Protein AF-A0A9E0LYZ8-F1 (afdb_monomer)

Radius of gyration: 16.22 Å; Cα contacts (8 Å, |Δi|>4): 59; chains: 1; bounding box: 35×18×47 Å

Structure (mmCIF, N/CA/C/O backbone):
data_AF-A0A9E0LYZ8-F1
#
_entry.id   AF-A0A9E0LYZ8-F1
#
loop_
_atom_site.group_PDB
_atom_site.id
_atom_site.type_symbol
_atom_site.label_atom_id
_atom_site.label_alt_id
_atom_site.label_comp_id
_atom_site.label_asym_id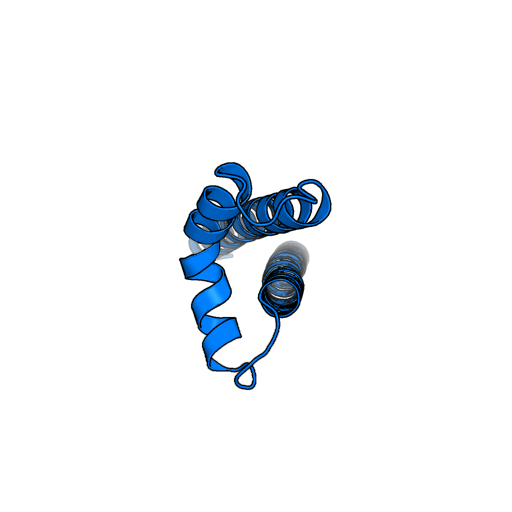
_atom_site.label_entity_id
_atom_site.label_seq_id
_atom_site.pdbx_PDB_ins_code
_atom_site.Cartn_x
_atom_site.Cartn_y
_atom_site.Cartn_z
_atom_site.occupancy
_atom_site.B_iso_or_equiv
_atom_site.auth_seq_id
_atom_site.auth_comp_id
_atom_site.auth_asym_id
_atom_site.auth_atom_id
_atom_site.pdbx_PDB_model_num
ATOM 1 N N . MET A 1 1 ? 13.525 -3.024 -29.178 1.00 62.06 1 MET A N 1
ATOM 2 C CA . MET A 1 1 ? 13.120 -3.223 -27.767 1.00 62.06 1 MET A CA 1
ATOM 3 C C . MET A 1 1 ? 12.214 -4.444 -27.684 1.00 62.06 1 MET A C 1
ATOM 5 O O . MET A 1 1 ? 11.394 -4.591 -28.579 1.00 62.06 1 MET A O 1
ATOM 9 N N . ASN A 1 2 ? 12.367 -5.337 -26.699 1.00 74.38 2 ASN A N 1
ATOM 10 C CA . ASN A 1 2 ? 11.532 -6.543 -26.635 1.00 74.38 2 ASN A CA 1
ATOM 11 C C . ASN A 1 2 ? 10.089 -6.147 -26.231 1.00 74.38 2 ASN A C 1
ATOM 13 O O . ASN A 1 2 ? 9.915 -5.636 -25.119 1.00 74.38 2 ASN A O 1
ATOM 17 N N . PRO A 1 3 ? 9.074 -6.303 -27.106 1.00 77.25 3 PRO A N 1
ATOM 18 C CA . PRO A 1 3 ? 7.713 -5.804 -26.867 1.00 77.25 3 PRO A CA 1
ATOM 19 C C . PRO A 1 3 ? 7.068 -6.375 -25.597 1.00 77.25 3 PRO A C 1
ATOM 21 O O . PRO A 1 3 ? 6.208 -5.728 -24.996 1.00 77.25 3 PRO A O 1
ATOM 24 N N . ASP A 1 4 ? 7.516 -7.543 -25.144 1.00 84.25 4 ASP A N 1
ATOM 25 C CA . ASP A 1 4 ? 7.017 -8.178 -23.926 1.00 84.25 4 ASP A CA 1
ATOM 26 C C . ASP A 1 4 ? 7.437 -7.426 -22.655 1.00 84.25 4 ASP A C 1
ATOM 28 O O . ASP A 1 4 ? 6.649 -7.305 -21.719 1.00 84.25 4 ASP A O 1
ATOM 32 N N . ILE A 1 5 ? 8.629 -6.818 -22.640 1.00 82.44 5 ILE A N 1
ATOM 33 C CA . ILE A 1 5 ? 9.130 -6.050 -21.486 1.00 82.44 5 ILE A CA 1
ATOM 34 C C . ILE A 1 5 ? 8.297 -4.779 -21.282 1.00 82.44 5 ILE A C 1
ATOM 36 O O . ILE A 1 5 ? 7.926 -4.448 -20.155 1.00 82.44 5 ILE A O 1
ATOM 40 N N . VAL A 1 6 ? 7.950 -4.091 -22.373 1.00 82.12 6 VAL A N 1
ATOM 41 C CA . VAL A 1 6 ? 7.119 -2.877 -22.333 1.00 82.12 6 VAL A CA 1
ATOM 42 C C . VAL A 1 6 ? 5.712 -3.207 -21.827 1.00 82.12 6 VAL A C 1
ATOM 44 O O . VAL A 1 6 ? 5.188 -2.504 -20.964 1.00 82.12 6 VAL A O 1
ATOM 47 N N . LYS A 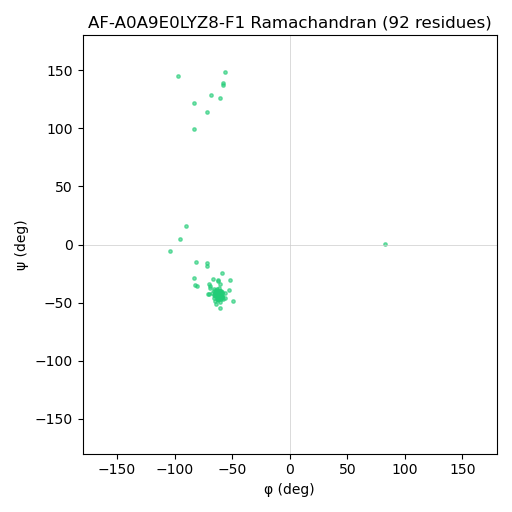1 7 ? 5.118 -4.316 -22.292 1.00 85.06 7 LYS A N 1
ATOM 48 C CA . LYS A 1 7 ? 3.812 -4.787 -21.805 1.00 85.06 7 LYS A CA 1
ATOM 49 C C . LYS A 1 7 ? 3.840 -5.110 -20.312 1.00 85.06 7 LYS A C 1
ATOM 51 O O . LYS A 1 7 ? 2.939 -4.683 -19.596 1.00 85.06 7 LYS A O 1
ATOM 56 N N . VAL A 1 8 ? 4.868 -5.815 -19.834 1.00 87.50 8 VAL A N 1
ATOM 57 C CA . VAL A 1 8 ? 5.017 -6.153 -18.407 1.00 87.50 8 VAL A CA 1
ATOM 58 C C . VAL A 1 8 ? 5.167 -4.895 -17.548 1.00 87.50 8 VAL A C 1
ATOM 60 O O . VAL A 1 8 ? 4.520 -4.796 -16.507 1.00 87.50 8 VAL A O 1
ATOM 63 N N . LEU A 1 9 ? 5.950 -3.906 -17.990 1.00 86.06 9 LEU A N 1
ATOM 64 C CA . LEU A 1 9 ? 6.093 -2.618 -17.298 1.00 86.06 9 LEU A CA 1
ATOM 65 C C . LEU A 1 9 ? 4.768 -1.850 -17.216 1.00 86.06 9 LEU A C 1
ATOM 67 O O . LEU A 1 9 ? 4.407 -1.362 -16.145 1.00 86.06 9 LEU A O 1
ATOM 71 N N . LEU A 1 10 ? 4.020 -1.773 -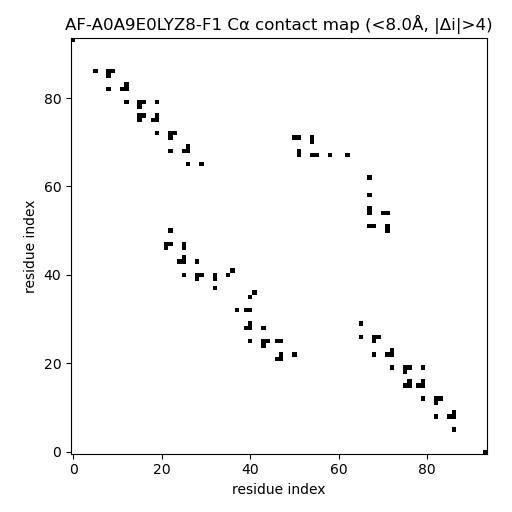18.320 1.00 86.62 10 LEU A N 1
ATOM 72 C CA . LEU A 1 10 ? 2.708 -1.120 -18.349 1.00 86.62 10 LEU A CA 1
ATOM 73 C C . LEU A 1 10 ? 1.697 -1.836 -17.447 1.00 86.62 10 LEU A C 1
ATOM 75 O O . LEU A 1 10 ? 0.973 -1.182 -16.694 1.00 86.62 10 LEU A O 1
ATOM 79 N N . LEU A 1 11 ? 1.682 -3.171 -17.472 1.00 90.31 11 LEU A N 1
ATOM 80 C CA . LEU A 1 11 ? 0.829 -3.974 -16.599 1.00 90.31 11 LEU A CA 1
ATOM 81 C C . LEU A 1 11 ? 1.204 -3.764 -15.124 1.00 90.31 11 LEU A C 1
ATOM 83 O O . LEU A 1 11 ? 0.329 -3.539 -14.292 1.00 90.31 11 LEU A O 1
ATOM 87 N N . GLY A 1 12 ? 2.502 -3.759 -14.805 1.00 88.31 12 GLY A N 1
ATOM 88 C CA . GLY A 1 12 ? 3.021 -3.486 -13.464 1.00 88.31 12 GLY A CA 1
ATOM 89 C C . GLY A 1 12 ? 2.640 -2.094 -12.959 1.00 88.31 12 GLY A C 1
ATOM 90 O O . GLY A 1 12 ? 2.201 -1.949 -11.815 1.00 88.31 12 GLY A O 1
ATOM 91 N N . ARG A 1 13 ? 2.703 -1.075 -13.824 1.00 89.50 13 ARG A N 1
ATOM 92 C CA . ARG A 1 13 ? 2.237 0.289 -13.527 1.00 89.50 13 ARG A CA 1
ATOM 93 C C . ARG A 1 13 ? 0.733 0.335 -13.248 1.00 89.50 13 ARG A C 1
ATOM 95 O O . ARG A 1 13 ? 0.319 0.996 -12.298 1.00 89.50 13 ARG A O 1
ATOM 102 N N . LEU A 1 14 ? -0.081 -0.356 -14.046 1.00 90.69 14 LEU A N 1
ATOM 103 C CA . LEU A 1 14 ? -1.533 -0.402 -13.852 1.00 90.69 14 LEU A CA 1
ATOM 104 C C . LEU A 1 14 ? -1.894 -1.100 -12.535 1.00 90.69 14 LEU A C 1
ATOM 106 O O . LEU A 1 14 ? -2.656 -0.562 -11.735 1.00 90.69 14 LEU A O 1
ATOM 110 N N . VAL A 1 15 ? -1.306 -2.271 -12.283 1.00 91.50 15 VAL A N 1
ATOM 111 C CA . VAL A 1 15 ? -1.544 -3.040 -11.058 1.00 91.50 15 VAL A CA 1
ATOM 112 C C . VAL A 1 15 ? -1.124 -2.228 -9.837 1.00 91.50 15 VAL A C 1
ATOM 114 O O . VAL A 1 15 ? -1.923 -2.057 -8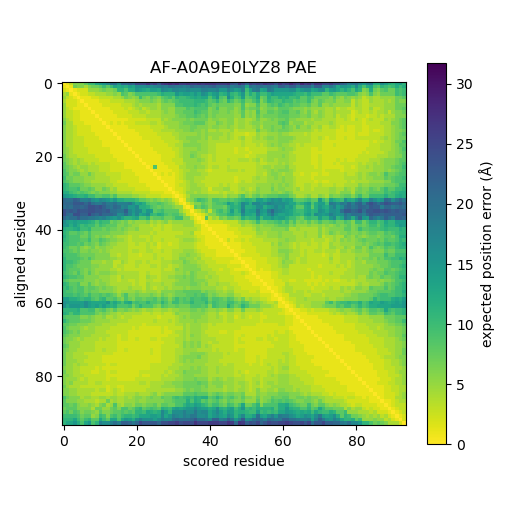.921 1.00 91.50 15 VAL A O 1
ATOM 117 N N . SER A 1 16 ? 0.084 -1.659 -9.829 1.00 89.75 16 SER A N 1
ATOM 118 C CA . SER A 1 16 ? 0.551 -0.836 -8.705 1.00 89.75 16 SER A CA 1
ATOM 119 C C . SER A 1 16 ? -0.318 0.408 -8.485 1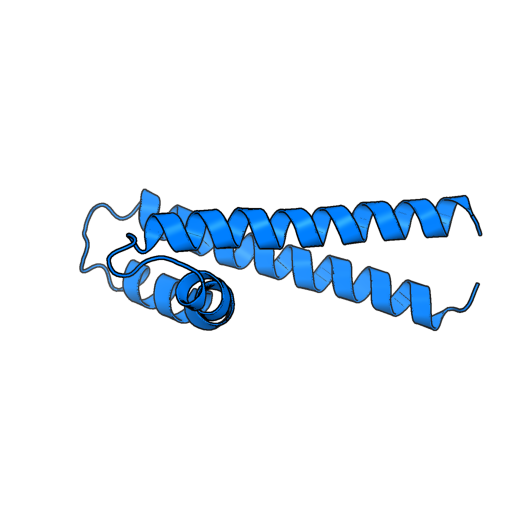.00 89.75 16 SER A C 1
ATOM 121 O O . SER A 1 16 ? -0.635 0.710 -7.337 1.00 89.75 16 SER A O 1
ATOM 123 N N . PHE A 1 17 ? -0.812 1.060 -9.544 1.00 90.69 17 PHE A N 1
ATOM 124 C CA . PHE A 1 17 ? -1.790 2.145 -9.420 1.00 90.69 17 PHE A CA 1
ATOM 125 C C . PHE A 1 17 ? -3.086 1.688 -8.736 1.00 90.69 17 PHE A C 1
ATOM 127 O O . PHE A 1 17 ? -3.554 2.340 -7.803 1.00 90.69 17 PHE A O 1
ATOM 134 N N . MET A 1 18 ? -3.649 0.545 -9.147 1.00 92.31 18 MET A N 1
ATOM 135 C CA . MET A 1 18 ? -4.845 -0.006 -8.499 1.00 92.31 18 MET A CA 1
ATOM 136 C C . MET A 1 18 ? -4.593 -0.271 -7.013 1.00 92.31 18 MET A C 1
ATOM 138 O O . MET A 1 18 ? -5.432 0.066 -6.180 1.00 92.31 18 MET A O 1
ATOM 142 N N . LEU A 1 19 ? -3.421 -0.810 -6.660 1.00 90.44 19 LEU A N 1
ATOM 143 C CA . LEU A 1 19 ? -3.042 -1.032 -5.265 1.00 90.44 19 LEU A CA 1
ATOM 144 C C . LEU A 1 19 ? -2.952 0.284 -4.471 1.00 90.44 19 LEU A C 1
ATOM 146 O O . LEU A 1 19 ? -3.428 0.326 -3.335 1.00 90.44 19 LEU A O 1
ATOM 150 N N . VAL A 1 20 ? -2.415 1.365 -5.056 1.00 91.19 20 VAL A N 1
ATOM 151 C CA . VAL A 1 20 ? -2.421 2.705 -4.431 1.00 91.19 20 VAL A CA 1
ATOM 152 C C . VAL A 1 20 ? -3.854 3.149 -4.141 1.00 91.19 20 VAL A C 1
ATOM 154 O O . VAL A 1 20 ? -4.146 3.581 -3.025 1.00 91.19 20 VAL A O 1
ATOM 157 N N . VAL A 1 21 ? -4.762 3.006 -5.110 1.00 90.50 21 VAL A N 1
ATOM 158 C CA . VAL A 1 21 ? -6.176 3.384 -4.954 1.00 90.50 21 VAL A CA 1
ATOM 159 C C . VAL A 1 21 ? -6.852 2.561 -3.853 1.00 90.50 21 VAL A C 1
ATOM 161 O O . VAL A 1 21 ? -7.545 3.131 -3.010 1.00 90.50 21 VAL A O 1
ATOM 164 N N . TYR A 1 22 ? -6.614 1.248 -3.797 1.00 89.25 22 TYR A N 1
ATOM 165 C CA . TYR A 1 22 ? -7.178 0.379 -2.759 1.00 89.25 22 TYR A CA 1
ATOM 166 C C . TYR A 1 22 ? -6.714 0.766 -1.352 1.00 89.25 22 TYR A C 1
ATOM 168 O O . TYR A 1 22 ? -7.535 0.897 -0.440 1.00 89.25 22 TYR A O 1
ATOM 176 N N . VAL A 1 23 ? -5.411 0.990 -1.163 1.00 89.12 23 VAL A N 1
ATOM 177 C CA . VAL A 1 23 ? -4.877 1.394 0.146 1.00 89.12 23 VAL A CA 1
ATOM 178 C C . VAL A 1 23 ? -5.323 2.815 0.503 1.00 89.12 23 VAL A C 1
ATOM 180 O O . VAL A 1 23 ? -5.667 3.082 1.656 1.00 89.12 23 VAL A O 1
ATOM 183 N N . GLY A 1 24 ? -5.395 3.713 -0.484 1.00 88.56 24 GLY A N 1
ATOM 184 C CA . GLY A 1 24 ? -5.944 5.059 -0.333 1.00 88.56 24 GLY A CA 1
ATOM 185 C C . GLY A 1 24 ? -7.399 5.040 0.135 1.00 88.56 24 GLY A C 1
ATOM 186 O O . GLY A 1 24 ? -7.747 5.739 1.085 1.00 88.56 24 GLY A O 1
ATOM 187 N N . PHE A 1 25 ? -8.235 4.174 -0.443 1.00 88.62 25 PHE A N 1
ATOM 188 C CA . PHE A 1 25 ? -9.605 3.961 0.022 1.00 88.62 25 PHE A CA 1
ATOM 189 C C . PHE A 1 25 ? -9.640 3.485 1.480 1.00 88.62 25 PHE A C 1
ATOM 191 O O . PHE A 1 25 ? -10.371 4.053 2.292 1.00 88.62 25 PHE A O 1
ATOM 198 N N . GLY A 1 26 ? -8.803 2.508 1.845 1.00 85.81 26 GLY A N 1
ATOM 199 C CA . GLY A 1 26 ? -8.669 2.053 3.231 1.00 85.81 26 GLY A CA 1
ATOM 200 C C . GLY A 1 26 ? -8.302 3.184 4.200 1.00 85.81 26 GLY A C 1
ATOM 201 O O . GLY A 1 26 ? -8.881 3.280 5.284 1.00 85.81 26 GLY A O 1
ATOM 202 N N . LEU A 1 27 ? -7.384 4.072 3.801 1.00 87.94 27 LEU A N 1
ATOM 203 C CA . LEU A 1 27 ? -6.983 5.244 4.587 1.00 87.94 27 LEU A CA 1
ATOM 204 C C . LEU A 1 27 ? -8.126 6.245 4.753 1.00 87.94 27 LEU A C 1
ATOM 206 O O . LEU A 1 27 ? -8.355 6.727 5.862 1.00 87.94 27 LEU A O 1
ATOM 210 N N . VAL A 1 28 ? -8.861 6.537 3.678 1.00 87.75 28 VAL A N 1
ATOM 211 C CA . VAL A 1 28 ? -10.020 7.439 3.717 1.00 87.75 28 VAL A CA 1
ATOM 212 C C . VAL A 1 28 ? -11.114 6.873 4.619 1.00 87.75 28 VAL A C 1
ATOM 214 O O . VAL A 1 28 ? -11.693 7.613 5.414 1.00 87.75 28 VAL A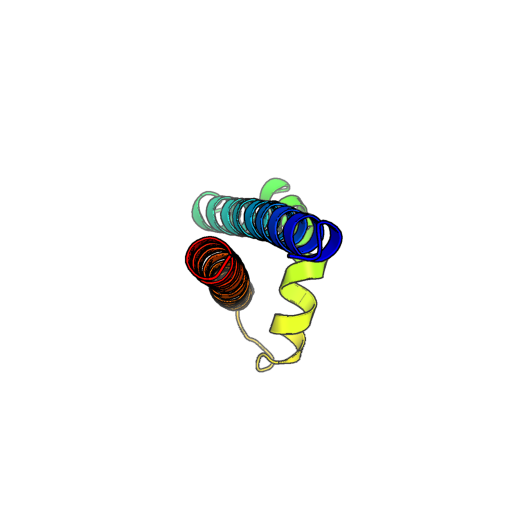 O 1
ATOM 217 N N . VAL A 1 29 ? -11.376 5.566 4.548 1.00 86.56 29 VAL A N 1
ATOM 218 C CA . VAL A 1 29 ? -12.352 4.887 5.412 1.00 86.56 29 VAL A CA 1
ATOM 219 C C . VAL A 1 29 ? -11.940 4.965 6.883 1.00 86.56 29 VAL A C 1
ATOM 221 O O . VAL A 1 29 ? -12.782 5.274 7.732 1.00 86.56 29 VAL A O 1
ATOM 224 N N . GLU A 1 30 ? -10.663 4.731 7.196 1.00 83.94 30 GLU A N 1
ATOM 225 C CA . GLU A 1 30 ? -10.154 4.870 8.564 1.00 83.94 30 GLU A CA 1
ATOM 226 C C . GLU A 1 30 ? -10.226 6.312 9.074 1.00 83.94 30 GLU A C 1
ATOM 228 O O . GLU A 1 30 ? -10.635 6.538 10.213 1.00 83.94 30 GLU A O 1
ATOM 233 N N . TRP A 1 31 ? -9.896 7.289 8.228 1.00 83.38 31 TRP A N 1
ATOM 234 C CA . TRP A 1 31 ? -9.916 8.703 8.593 1.00 83.38 31 TRP A CA 1
ATOM 235 C C . TRP A 1 31 ? -11.338 9.250 8.781 1.00 83.38 31 TRP A C 1
ATOM 237 O O . TRP A 1 31 ? -11.607 9.982 9.735 1.00 83.38 31 TRP A O 1
ATOM 247 N N . LYS A 1 32 ? -12.270 8.884 7.892 1.00 82.19 32 LYS A N 1
ATOM 248 C CA . LYS A 1 32 ? -13.640 9.421 7.880 1.00 82.19 32 LYS A CA 1
ATOM 249 C C . LYS A 1 32 ? -14.548 8.755 8.911 1.00 82.19 32 LYS A C 1
ATOM 251 O O . LYS A 1 32 ? -15.411 9.411 9.494 1.00 82.19 32 LYS A O 1
ATOM 256 N N . SER A 1 33 ? -14.380 7.458 9.162 1.00 73.94 33 SER A N 1
ATOM 257 C CA . SER A 1 33 ? -15.196 6.761 10.154 1.00 73.94 33 SER A CA 1
ATOM 258 C C . SER A 1 33 ? -14.616 6.985 11.552 1.00 73.94 33 SER A C 1
ATOM 260 O O . SER A 1 33 ? -13.697 6.298 11.971 1.00 73.94 33 SER A O 1
ATOM 262 N N . ARG A 1 34 ? -15.171 7.916 12.334 1.00 65.94 34 ARG A N 1
ATOM 263 C CA . ARG A 1 34 ? -14.762 8.082 13.746 1.00 65.94 34 ARG A CA 1
ATOM 264 C C . ARG A 1 34 ? -15.239 6.941 14.658 1.00 65.94 34 ARG A C 1
ATOM 266 O O . ARG A 1 34 ? -14.682 6.750 15.729 1.00 65.94 34 ARG A O 1
ATOM 273 N N . ARG A 1 35 ? -16.236 6.152 14.232 1.00 70.88 35 ARG A N 1
ATOM 274 C CA . ARG A 1 35 ? -16.706 4.958 14.961 1.00 70.88 35 ARG A CA 1
ATOM 275 C C . ARG A 1 35 ? -15.820 3.753 14.644 1.00 70.88 35 ARG A C 1
ATOM 277 O O . ARG A 1 35 ? -15.716 3.356 13.480 1.00 70.88 35 ARG A O 1
ATOM 284 N N . GLU A 1 36 ? -15.219 3.165 15.676 1.00 61.81 36 GLU A N 1
ATOM 285 C CA . GLU A 1 36 ? -14.336 1.993 15.569 1.00 61.81 36 GLU A CA 1
ATOM 286 C C . GLU A 1 36 ? -15.068 0.716 15.124 1.00 61.81 36 GLU A C 1
ATOM 288 O O . GLU A 1 36 ? -14.490 -0.092 14.405 1.00 61.81 36 GLU A O 1
ATOM 293 N N . GLY A 1 37 ? -16.361 0.577 15.442 1.00 67.75 37 GLY A N 1
ATOM 294 C CA . GLY A 1 37 ? -17.193 -0.584 15.081 1.00 67.75 37 GLY A CA 1
ATOM 295 C C . GLY A 1 37 ? -17.930 -0.491 13.737 1.00 67.75 37 GLY A C 1
ATOM 296 O O . GLY A 1 37 ? -18.893 -1.220 13.511 1.00 67.75 37 GLY A O 1
ATOM 297 N N . SER A 1 38 ? -17.557 0.435 12.849 1.00 77.06 38 SER A N 1
ATOM 298 C CA . SER A 1 38 ? -18.244 0.576 11.559 1.00 77.06 38 SER A CA 1
ATOM 299 C C . SER A 1 38 ? -17.971 -0.626 10.650 1.00 77.06 38 SER A C 1
ATOM 301 O O . SER A 1 38 ? -16.812 -0.949 10.376 1.00 77.06 38 SER A O 1
ATOM 303 N N . LYS A 1 39 ? -19.031 -1.235 10.096 1.00 82.88 39 LYS A N 1
ATOM 304 C CA . LYS A 1 39 ? -18.927 -2.297 9.073 1.00 82.88 39 LYS A CA 1
ATOM 305 C C . LYS A 1 39 ? -18.040 -1.871 7.896 1.00 82.88 39 LYS A C 1
ATOM 307 O O . LYS A 1 39 ? -17.332 -2.697 7.329 1.00 82.88 39 LYS A O 1
ATOM 312 N N . LEU A 1 40 ? -18.013 -0.571 7.588 1.00 81.94 40 LEU A N 1
ATOM 313 C CA . LEU A 1 40 ? -17.173 -0.001 6.537 1.00 81.94 40 LEU A CA 1
ATOM 314 C C . LEU A 1 40 ? -15.673 -0.117 6.861 1.00 81.94 40 LEU A C 1
ATOM 316 O O . LEU A 1 40 ? -14.892 -0.463 5.979 1.00 81.94 40 LEU A O 1
ATOM 320 N N . LYS A 1 41 ? -15.266 0.097 8.123 1.00 82.50 41 LYS A N 1
ATOM 321 C CA . LYS A 1 41 ? -13.872 -0.112 8.554 1.00 82.50 41 LYS A CA 1
ATOM 322 C C . LYS A 1 41 ? -13.482 -1.577 8.472 1.00 82.50 41 LYS A C 1
ATOM 324 O O . LYS A 1 41 ? -12.418 -1.882 7.949 1.00 82.50 41 LYS A O 1
ATOM 329 N N . ALA A 1 42 ? -14.338 -2.477 8.956 1.00 84.31 42 ALA A N 1
ATOM 330 C CA . ALA A 1 42 ? -14.081 -3.914 8.883 1.00 84.31 42 ALA A CA 1
ATOM 331 C C . ALA A 1 42 ? -13.903 -4.377 7.428 1.00 84.31 42 ALA A C 1
ATOM 333 O O . ALA A 1 42 ? -12.945 -5.082 7.120 1.00 84.31 42 ALA A O 1
ATOM 334 N N . PHE A 1 43 ? -14.763 -3.901 6.524 1.00 85.56 43 PHE A N 1
ATOM 335 C CA . PHE A 1 43 ? -14.654 -4.171 5.093 1.00 85.56 43 PHE A CA 1
ATOM 336 C C . PHE A 1 43 ? -13.368 -3.595 4.480 1.00 85.56 43 PHE A C 1
ATOM 338 O O . PHE A 1 43 ? -12.634 -4.310 3.802 1.00 85.56 43 PHE A O 1
ATOM 345 N N . GLY A 1 44 ? -13.032 -2.335 4.779 1.00 84.25 44 GLY A N 1
ATOM 346 C CA . GLY A 1 44 ? -11.786 -1.717 4.315 1.00 84.25 44 GLY A CA 1
ATOM 347 C C . GLY A 1 44 ? -10.537 -2.452 4.815 1.00 84.25 44 GLY A C 1
ATOM 348 O O . GLY A 1 44 ? -9.596 -2.669 4.051 1.00 84.25 44 GLY A O 1
ATOM 349 N N . ARG A 1 45 ? -10.544 -2.905 6.075 1.00 85.81 45 ARG A N 1
ATOM 350 C CA . ARG A 1 45 ? -9.470 -3.725 6.658 1.00 85.81 45 ARG A CA 1
ATOM 351 C C . ARG A 1 45 ? -9.352 -5.082 5.975 1.00 85.81 45 ARG A C 1
ATOM 353 O O . ARG A 1 45 ? -8.239 -5.517 5.704 1.00 85.81 45 ARG A O 1
ATOM 360 N N . LEU A 1 46 ? -10.476 -5.728 5.667 1.00 86.94 46 LEU A N 1
ATOM 361 C CA . LEU A 1 46 ? -10.497 -7.004 4.953 1.00 86.94 46 LEU A CA 1
ATOM 362 C C . LEU A 1 46 ? -9.886 -6.870 3.554 1.00 86.94 46 LEU A C 1
ATOM 364 O O . LEU A 1 46 ? -9.017 -7.661 3.196 1.00 86.94 46 LEU A O 1
ATOM 368 N N . LEU A 1 47 ? -10.281 -5.835 2.807 1.00 85.69 47 LEU A N 1
ATOM 369 C CA . LEU A 1 47 ? -9.751 -5.556 1.470 1.00 85.69 47 LEU A CA 1
ATOM 370 C C . LEU A 1 47 ? -8.251 -5.243 1.481 1.00 85.69 47 LEU A C 1
ATOM 372 O O . LEU A 1 47 ? -7.517 -5.707 0.615 1.00 85.69 47 LEU A O 1
ATOM 376 N N . CYS A 1 48 ? -7.779 -4.474 2.466 1.00 86.56 48 CYS A N 1
ATOM 377 C CA . CYS A 1 48 ? -6.370 -4.081 2.547 1.00 86.56 48 CYS A CA 1
ATOM 378 C C . CYS A 1 48 ? -5.472 -5.165 3.158 1.00 86.56 48 CYS A C 1
ATOM 380 O O . CYS A 1 48 ? -4.252 -5.084 3.032 1.00 86.56 48 CYS A O 1
ATOM 382 N N . ARG A 1 49 ? -6.038 -6.186 3.813 1.00 86.69 49 ARG A N 1
ATOM 383 C CA . ARG A 1 49 ? -5.294 -7.234 4.525 1.00 86.69 49 ARG A CA 1
ATOM 384 C C . ARG A 1 49 ? -4.153 -7.873 3.719 1.00 86.69 49 ARG A C 1
ATOM 386 O O . ARG A 1 49 ? -3.059 -7.935 4.277 1.00 86.69 49 ARG A O 1
ATOM 393 N N . PRO A 1 50 ? -4.328 -8.311 2.455 1.00 87.19 50 PRO A N 1
ATOM 394 C CA . PRO A 1 50 ? -3.227 -8.904 1.689 1.00 87.19 50 PRO A CA 1
ATOM 395 C C . PRO A 1 50 ? -2.065 -7.931 1.446 1.00 87.19 50 PRO A C 1
ATOM 397 O O . PRO A 1 50 ? -0.917 -8.357 1.396 1.00 87.19 50 PRO A O 1
ATOM 400 N N . LEU A 1 51 ? -2.341 -6.628 1.352 1.00 85.69 51 LEU A N 1
ATOM 401 C CA . LEU A 1 51 ? -1.323 -5.593 1.137 1.00 85.69 51 LEU A CA 1
ATOM 402 C C . LEU A 1 51 ? -0.637 -5.177 2.438 1.00 85.69 51 LEU A C 1
ATOM 404 O O . LEU A 1 51 ? 0.551 -4.871 2.453 1.00 85.69 51 LEU A O 1
ATOM 408 N N . VAL A 1 52 ? -1.390 -5.175 3.535 1.00 88.31 52 VAL A N 1
ATOM 409 C CA . VAL A 1 52 ? -0.923 -4.742 4.855 1.00 88.31 52 VAL A CA 1
ATOM 410 C C . VAL A 1 52 ? -0.174 -5.863 5.579 1.00 88.31 52 VAL A C 1
ATOM 412 O O . VAL A 1 52 ? 0.719 -5.574 6.367 1.00 88.31 52 VAL A O 1
ATOM 415 N N . TYR A 1 53 ? -0.485 -7.137 5.311 1.00 87.81 53 TYR A N 1
ATOM 416 C CA . TYR A 1 53 ? 0.117 -8.287 5.997 1.00 87.81 53 TYR A CA 1
ATOM 417 C C . TYR A 1 53 ? 1.656 -8.331 5.930 1.00 87.81 53 TYR A C 1
ATOM 419 O O . TYR A 1 53 ? 2.274 -8.494 6.985 1.00 87.81 53 TYR A O 1
ATOM 427 N N . PRO A 1 54 ? 2.306 -8.119 4.766 1.00 87.94 54 PRO A N 1
ATOM 428 C CA . PRO A 1 54 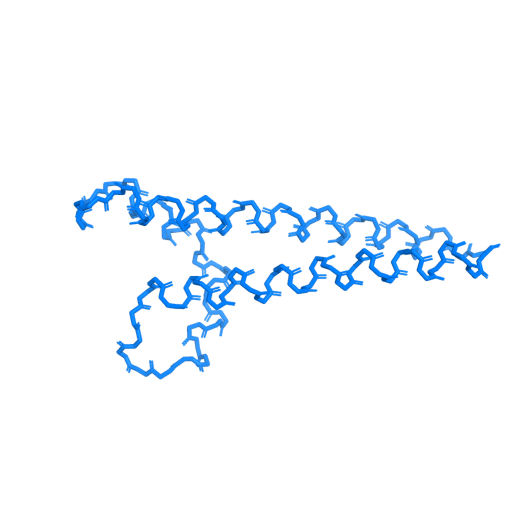? 3.764 -8.056 4.701 1.00 87.94 54 PRO A CA 1
ATOM 429 C C . PRO A 1 54 ? 4.320 -6.947 5.597 1.00 87.94 54 PRO A C 1
ATOM 431 O O . PRO A 1 54 ? 5.233 -7.183 6.376 1.00 87.94 54 PRO A O 1
ATOM 434 N N . VAL A 1 55 ? 3.720 -5.755 5.558 1.00 87.38 55 VAL A N 1
ATOM 435 C CA . VAL A 1 55 ? 4.166 -4.594 6.345 1.00 87.38 55 VAL A CA 1
ATOM 436 C C . VAL A 1 55 ? 3.917 -4.796 7.842 1.00 87.38 55 VAL A C 1
ATOM 438 O O . VAL A 1 55 ? 4.735 -4.389 8.666 1.00 87.38 55 VAL A O 1
ATOM 441 N N . ALA A 1 56 ? 2.815 -5.454 8.204 1.00 87.62 56 ALA A N 1
ATOM 442 C CA . ALA A 1 56 ? 2.486 -5.804 9.580 1.00 87.62 56 ALA A CA 1
ATOM 443 C C . ALA A 1 56 ? 3.504 -6.787 10.168 1.00 87.62 56 ALA A C 1
ATOM 445 O O . ALA A 1 56 ? 3.910 -6.613 11.310 1.00 87.62 56 ALA A O 1
ATOM 446 N N . ARG A 1 57 ? 3.970 -7.763 9.376 1.00 89.38 57 ARG A N 1
ATOM 447 C CA . ARG A 1 57 ? 4.981 -8.745 9.798 1.00 89.38 57 ARG A CA 1
ATOM 448 C C . ARG A 1 57 ? 6.323 -8.106 10.167 1.00 89.38 57 ARG A C 1
ATOM 450 O O . ARG A 1 57 ? 7.021 -8.627 11.026 1.00 89.38 57 ARG A O 1
ATOM 457 N N . PHE A 1 58 ? 6.677 -6.994 9.524 1.00 88.50 58 PHE A N 1
ATOM 458 C CA . PHE A 1 58 ? 7.898 -6.233 9.820 1.00 88.50 58 PHE A CA 1
ATOM 459 C C . PHE A 1 58 ? 7.668 -5.066 10.791 1.00 88.50 58 PHE A C 1
ATOM 461 O O . PHE A 1 58 ? 8.578 -4.273 11.029 1.00 88.50 58 PHE A O 1
ATOM 468 N N . SER A 1 59 ? 6.456 -4.913 11.329 1.00 86.38 59 SER A N 1
ATOM 469 C CA . SER A 1 59 ? 6.140 -3.856 12.288 1.00 86.38 59 SER A CA 1
ATOM 470 C C . SER A 1 59 ? 6.220 -4.389 13.725 1.00 86.38 59 SER A C 1
ATOM 472 O O . SER A 1 59 ? 5.854 -5.538 13.958 1.00 86.38 59 SER A O 1
ATOM 474 N N . PRO A 1 60 ? 6.662 -3.570 14.699 1.00 88.50 60 PRO A N 1
ATOM 475 C CA . PRO A 1 60 ? 6.673 -3.954 16.109 1.00 88.50 60 PRO A CA 1
ATOM 476 C C . PRO A 1 60 ? 5.285 -4.366 16.610 1.00 88.50 60 PRO A C 1
ATOM 478 O O . PRO A 1 60 ? 4.268 -3.807 16.175 1.00 88.50 60 PRO A O 1
ATOM 481 N N . GLU A 1 61 ? 5.239 -5.296 17.561 1.00 85.75 61 GLU A N 1
ATOM 482 C CA . GLU A 1 61 ? 3.992 -5.679 18.225 1.00 85.75 61 GLU A CA 1
ATOM 483 C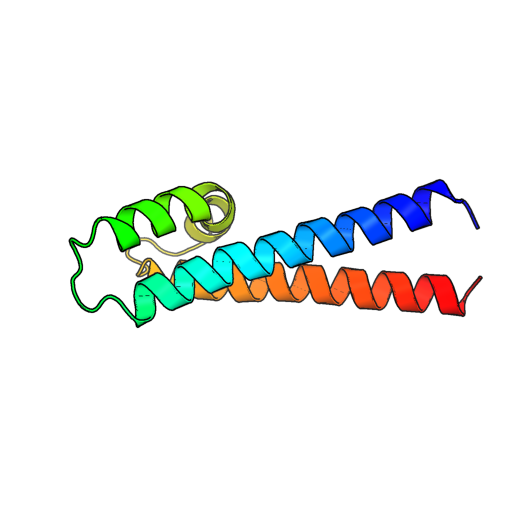 C . GLU A 1 61 ? 3.327 -4.460 18.887 1.00 85.75 61 GLU A C 1
ATOM 485 O O . GLU A 1 61 ? 3.990 -3.574 19.423 1.00 85.75 61 GLU A O 1
ATOM 490 N N . GLY A 1 62 ? 1.998 -4.369 18.780 1.00 84.62 62 GLY A N 1
ATOM 491 C CA . GLY A 1 62 ? 1.226 -3.223 19.274 1.00 84.62 62 GLY A CA 1
ATOM 492 C C . GLY A 1 62 ? 1.167 -2.009 18.336 1.00 84.62 62 GLY A C 1
ATOM 493 O O . GLY A 1 62 ? 0.506 -1.025 18.666 1.00 84.62 62 GLY A O 1
ATOM 494 N N . THR A 1 63 ? 1.793 -2.052 17.150 1.00 87.38 63 THR A N 1
ATOM 495 C CA . THR A 1 63 ? 1.695 -0.946 16.179 1.00 87.38 63 THR A CA 1
ATOM 496 C C . THR A 1 63 ? 0.234 -0.715 15.748 1.00 87.38 63 THR A C 1
ATOM 498 O O . THR A 1 63 ? -0.405 -1.645 15.244 1.00 87.38 63 THR A O 1
ATOM 501 N N . PRO A 1 64 ? -0.309 0.517 15.858 1.00 88.12 64 PRO A N 1
ATOM 502 C CA . PRO A 1 64 ? -1.673 0.814 15.430 1.00 88.12 64 PRO A CA 1
ATOM 503 C C . PRO A 1 64 ? -1.900 0.493 13.950 1.00 88.12 64 PRO A C 1
ATOM 505 O O . PRO A 1 64 ? -1.088 0.862 13.097 1.00 88.12 64 PRO A O 1
ATOM 508 N N . TYR A 1 65 ? -3.046 -0.112 13.619 1.00 84.50 65 TYR A N 1
ATOM 509 C CA . TYR A 1 65 ? -3.383 -0.502 12.241 1.00 84.50 65 TYR A CA 1
ATOM 510 C C . TYR A 1 65 ? -3.256 0.660 11.242 1.00 84.50 65 TYR A C 1
ATOM 512 O O . TYR A 1 65 ? -2.738 0.480 10.142 1.00 84.50 65 TYR A O 1
ATOM 520 N N . VAL A 1 66 ? -3.659 1.874 11.637 1.00 86.44 66 VAL A N 1
ATOM 521 C CA . VAL A 1 66 ? -3.553 3.077 10.791 1.00 86.44 66 VAL A CA 1
ATOM 522 C C . VAL A 1 66 ? -2.104 3.396 10.401 1.00 86.44 66 VAL A C 1
ATOM 524 O O . VAL A 1 66 ? -1.847 3.839 9.283 1.00 86.44 66 VAL A O 1
ATOM 527 N N . T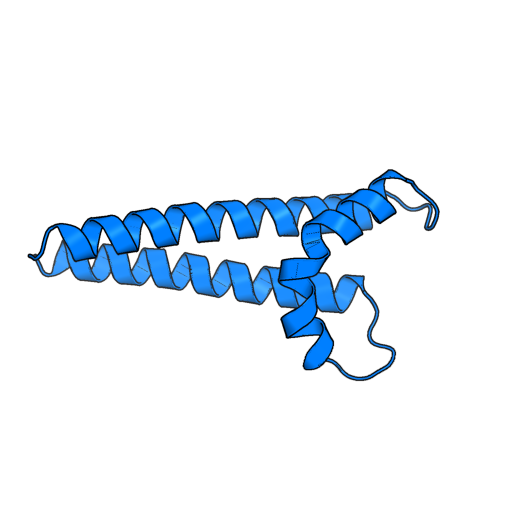HR A 1 67 ? -1.142 3.127 11.285 1.00 88.94 67 THR A N 1
ATOM 528 C CA . THR A 1 67 ? 0.287 3.331 11.025 1.00 88.94 67 THR A CA 1
ATOM 529 C C . THR A 1 67 ? 0.803 2.305 10.024 1.00 88.94 67 THR A C 1
ATOM 531 O O . THR A 1 67 ? 1.511 2.669 9.085 1.00 88.94 67 THR A O 1
ATOM 534 N N . ILE A 1 68 ? 0.399 1.040 10.169 1.00 90.44 68 ILE A N 1
ATOM 535 C CA . ILE A 1 68 ? 0.752 -0.027 9.222 1.00 90.44 68 ILE A CA 1
ATOM 536 C C . ILE A 1 68 ? 0.149 0.278 7.843 1.00 90.44 68 ILE A C 1
ATOM 538 O O . ILE A 1 68 ? 0.833 0.175 6.825 1.00 90.44 68 ILE A O 1
ATOM 542 N N . LEU A 1 69 ? -1.101 0.742 7.804 1.00 89.81 69 LEU A N 1
ATOM 543 C CA . LEU A 1 69 ? -1.783 1.128 6.572 1.00 89.81 69 LEU A CA 1
ATOM 544 C C . LEU A 1 69 ? -1.088 2.308 5.875 1.00 89.81 69 LEU A C 1
ATOM 546 O O . LEU A 1 69 ? -0.873 2.260 4.667 1.00 89.81 69 LEU A O 1
ATOM 550 N N . ARG A 1 70 ? -0.658 3.335 6.624 1.00 91.06 70 ARG A N 1
ATOM 551 C CA . ARG A 1 70 ? 0.132 4.456 6.079 1.00 91.06 70 ARG A CA 1
ATOM 552 C C . ARG A 1 70 ? 1.471 3.998 5.506 1.00 91.06 70 ARG A C 1
ATOM 554 O O . ARG A 1 70 ? 1.820 4.401 4.402 1.00 91.06 70 ARG A O 1
ATOM 561 N N . ARG A 1 71 ? 2.206 3.139 6.220 1.00 92.00 71 ARG A N 1
ATOM 562 C CA . ARG A 1 71 ? 3.471 2.562 5.724 1.00 92.00 71 ARG A CA 1
ATOM 563 C C . ARG A 1 71 ? 3.255 1.753 4.448 1.00 92.00 71 ARG A C 1
ATOM 565 O O . ARG A 1 71 ? 4.020 1.892 3.501 1.00 92.00 71 ARG A O 1
ATOM 572 N N . THR A 1 72 ? 2.177 0.974 4.405 1.00 91.88 72 THR A N 1
ATOM 573 C CA . THR A 1 72 ? 1.770 0.218 3.214 1.00 91.88 72 THR A CA 1
ATOM 574 C C . THR A 1 72 ? 1.480 1.156 2.045 1.00 91.88 72 THR A C 1
ATOM 576 O O . THR A 1 72 ? 1.974 0.925 0.948 1.00 91.88 72 THR A O 1
ATOM 579 N N . ALA A 1 73 ? 0.752 2.251 2.279 1.00 91.06 73 ALA A N 1
ATOM 580 C CA . ALA A 1 73 ? 0.457 3.243 1.246 1.00 91.06 73 ALA A CA 1
ATOM 581 C C . ALA A 1 73 ? 1.735 3.857 0.664 1.00 91.06 73 ALA A C 1
ATOM 583 O O . ALA A 1 73 ? 1.875 3.934 -0.552 1.00 91.06 73 ALA A O 1
ATOM 584 N N . ILE A 1 74 ? 2.683 4.237 1.528 1.00 92.50 74 ILE A N 1
ATOM 585 C CA . ILE A 1 74 ? 3.978 4.791 1.114 1.00 92.50 74 ILE A CA 1
ATOM 586 C C . ILE A 1 74 ? 4.762 3.772 0.281 1.00 92.50 74 ILE A C 1
ATOM 588 O O . ILE A 1 74 ? 5.269 4.119 -0.782 1.00 92.50 74 ILE A O 1
ATOM 592 N N . ALA A 1 75 ? 4.830 2.514 0.725 1.00 91.31 75 ALA A N 1
ATOM 593 C CA . ALA A 1 75 ? 5.554 1.465 0.012 1.00 91.31 75 ALA A CA 1
ATOM 594 C C . ALA A 1 75 ? 4.961 1.202 -1.382 1.00 91.31 75 ALA A C 1
ATOM 596 O O . ALA A 1 75 ? 5.687 1.174 -2.373 1.00 91.31 75 ALA A O 1
ATOM 597 N N . VAL A 1 76 ? 3.637 1.063 -1.474 1.00 92.25 76 VAL A N 1
ATOM 598 C CA . VAL A 1 76 ? 2.947 0.824 -2.750 1.00 92.25 76 VAL A CA 1
ATOM 599 C C . VAL A 1 76 ? 3.073 2.035 -3.682 1.00 92.25 76 VAL A C 1
ATOM 601 O O . VAL A 1 76 ? 3.296 1.861 -4.880 1.00 92.25 76 VAL A O 1
ATOM 604 N N . LEU A 1 77 ? 3.005 3.260 -3.147 1.00 92.31 77 LEU A N 1
ATOM 605 C CA . LEU A 1 77 ? 3.220 4.485 -3.920 1.00 92.31 77 LEU A CA 1
ATOM 606 C C . LEU A 1 77 ? 4.648 4.561 -4.476 1.00 92.31 77 LEU A C 1
ATOM 608 O O . LEU A 1 77 ? 4.827 4.884 -5.647 1.00 92.31 77 LEU A O 1
ATOM 612 N N . ALA A 1 78 ? 5.657 4.220 -3.671 1.00 93.06 78 ALA A N 1
ATOM 613 C CA . ALA A 1 78 ? 7.049 4.185 -4.113 1.00 93.06 78 ALA A CA 1
ATOM 614 C C . ALA A 1 78 ? 7.263 3.165 -5.242 1.00 93.06 78 ALA A C 1
ATOM 616 O O . ALA A 1 78 ? 7.925 3.475 -6.230 1.00 93.06 78 ALA A O 1
ATOM 617 N N . VAL A 1 79 ? 6.648 1.981 -5.137 1.00 91.56 79 VAL A N 1
ATOM 618 C CA . VAL A 1 79 ? 6.677 0.963 -6.200 1.00 91.56 79 VAL A CA 1
ATOM 619 C C . VAL A 1 79 ? 6.034 1.491 -7.483 1.00 91.56 79 VAL A C 1
ATOM 621 O O . VAL A 1 79 ? 6.608 1.342 -8.559 1.00 91.56 79 VAL A O 1
ATOM 624 N N . TRP A 1 80 ? 4.878 2.149 -7.389 1.00 92.69 80 TRP A N 1
ATOM 625 C CA . TRP A 1 80 ? 4.220 2.741 -8.555 1.00 92.69 80 TRP A CA 1
ATOM 626 C C . TRP A 1 80 ? 5.080 3.820 -9.231 1.00 92.69 80 TRP A C 1
ATOM 628 O O . TRP A 1 80 ? 5.234 3.808 -10.453 1.00 92.69 80 TRP A O 1
ATOM 638 N N . ILE A 1 81 ? 5.702 4.707 -8.448 1.00 91.75 81 ILE A N 1
ATOM 639 C CA . ILE A 1 81 ? 6.630 5.724 -8.966 1.00 91.75 81 ILE A CA 1
ATOM 640 C C . ILE A 1 81 ? 7.841 5.061 -9.633 1.00 91.75 81 ILE A C 1
ATOM 642 O O . ILE A 1 81 ? 8.234 5.477 -10.720 1.00 91.75 81 ILE A O 1
ATOM 646 N N . ALA A 1 82 ? 8.399 4.001 -9.042 1.00 89.81 82 ALA A N 1
ATOM 647 C CA . ALA A 1 82 ? 9.502 3.256 -9.644 1.00 89.81 82 ALA A CA 1
ATOM 648 C C . ALA A 1 82 ? 9.113 2.658 -11.007 1.00 89.81 82 ALA A C 1
ATOM 650 O O . ALA A 1 82 ? 9.901 2.734 -11.947 1.00 89.81 82 ALA A O 1
ATOM 651 N N . PHE A 1 83 ? 7.887 2.139 -11.149 1.00 88.75 83 PHE A N 1
ATOM 652 C CA . PHE A 1 83 ? 7.366 1.678 -12.440 1.00 88.75 83 PHE A CA 1
ATOM 653 C C . PHE A 1 83 ? 7.223 2.812 -13.462 1.00 88.75 83 PHE A C 1
ATOM 655 O O . PHE A 1 83 ? 7.551 2.604 -14.629 1.00 88.75 83 PHE A O 1
ATOM 662 N N . ILE A 1 84 ? 6.778 4.005 -13.045 1.00 88.56 84 ILE A N 1
ATOM 663 C CA . ILE A 1 84 ? 6.730 5.186 -13.922 1.00 88.56 84 ILE A CA 1
ATOM 664 C C . ILE A 1 84 ? 8.139 5.528 -14.406 1.00 88.56 84 ILE A C 1
ATOM 666 O O . ILE A 1 84 ? 8.373 5.551 -15.611 1.00 88.56 84 ILE A O 1
ATOM 670 N N . VAL A 1 85 ? 9.091 5.709 -13.489 1.00 90.00 85 VAL A N 1
ATOM 671 C CA . VAL A 1 85 ? 10.475 6.068 -13.832 1.00 90.00 85 VAL A CA 1
ATOM 672 C C . VAL A 1 85 ? 11.107 5.009 -14.734 1.00 90.00 85 VAL A C 1
ATOM 674 O O . VAL A 1 85 ? 11.705 5.352 -15.748 1.00 90.00 85 VAL A O 1
ATOM 677 N N . ALA A 1 86 ? 10.933 3.722 -14.423 1.00 87.25 86 ALA A N 1
ATOM 678 C CA . ALA A 1 86 ? 11.434 2.635 -15.258 1.00 87.25 86 ALA A CA 1
ATOM 679 C C . ALA A 1 86 ? 10.822 2.657 -16.667 1.00 87.25 86 ALA A C 1
ATOM 681 O O . ALA A 1 86 ? 11.542 2.433 -17.638 1.00 87.25 86 ALA A O 1
ATOM 682 N N . SER A 1 87 ? 9.522 2.957 -16.791 1.00 83.69 87 SER A N 1
ATOM 683 C CA . SER A 1 87 ? 8.867 3.081 -18.096 1.00 83.69 87 SER A CA 1
ATOM 684 C C . SER A 1 87 ? 9.397 4.269 -18.902 1.00 83.69 87 SER A C 1
ATOM 686 O O . SER A 1 87 ? 9.726 4.089 -20.070 1.00 83.69 87 SER A O 1
ATOM 688 N N . GLU A 1 88 ? 9.580 5.434 -18.277 1.00 84.75 88 GLU A N 1
ATOM 689 C CA . GLU A 1 88 ? 10.125 6.633 -18.930 1.00 84.75 88 GLU A CA 1
ATOM 690 C C . GLU A 1 88 ? 11.581 6.427 -19.371 1.00 84.75 88 GLU A C 1
ATOM 692 O O . GLU A 1 88 ? 11.950 6.747 -20.500 1.00 84.75 88 GLU A O 1
ATOM 697 N N . VAL A 1 89 ? 12.415 5.823 -18.515 1.00 85.44 89 VAL A N 1
ATOM 698 C CA . VAL A 1 89 ? 13.816 5.512 -18.844 1.00 85.44 89 VAL A CA 1
ATOM 699 C C . VAL A 1 89 ? 13.908 4.513 -19.995 1.00 85.44 89 VAL A C 1
ATOM 701 O O . VAL A 1 89 ? 14.796 4.647 -20.836 1.00 85.44 89 VAL A O 1
ATOM 704 N N . LEU A 1 90 ? 13.014 3.519 -20.055 1.00 78.38 90 LEU A N 1
ATOM 705 C CA . LEU A 1 90 ? 12.956 2.606 -21.195 1.00 78.38 90 LEU A CA 1
ATOM 706 C C . LEU A 1 90 ? 12.568 3.365 -22.470 1.00 78.38 90 LEU A C 1
ATOM 708 O O . LEU A 1 90 ? 13.280 3.268 -23.461 1.00 78.38 90 LEU A O 1
ATOM 712 N N . ILE A 1 91 ? 11.488 4.147 -22.436 1.00 72.81 91 ILE A N 1
ATOM 713 C CA . ILE A 1 91 ? 10.996 4.896 -23.601 1.00 72.81 91 ILE A CA 1
ATOM 714 C C . ILE A 1 91 ? 12.061 5.866 -24.127 1.00 72.81 91 ILE A C 1
ATOM 716 O O . ILE A 1 91 ? 12.262 5.948 -25.329 1.00 72.81 91 ILE A O 1
ATOM 720 N N . SER A 1 92 ? 12.797 6.546 -23.246 1.00 72.81 92 SER A N 1
ATOM 721 C CA . SER A 1 92 ? 13.855 7.485 -23.642 1.00 72.81 92 SER A CA 1
ATOM 722 C C . SER A 1 92 ? 15.115 6.815 -24.211 1.00 72.81 92 SER A C 1
ATOM 724 O O . SER A 1 92 ? 15.962 7.514 -24.767 1.00 72.81 92 SER A O 1
ATOM 726 N N . ARG A 1 93 ? 15.297 5.501 -24.017 1.00 69.19 93 ARG A N 1
ATOM 727 C CA . ARG A 1 93 ? 16.466 4.730 -24.489 1.00 69.19 93 ARG A CA 1
ATOM 728 C C . ARG A 1 93 ? 16.174 3.855 -25.715 1.00 69.19 93 ARG A C 1
ATOM 730 O O . ARG A 1 93 ? 17.098 3.195 -26.190 1.00 69.19 93 ARG A O 1
ATOM 737 N N . GLY A 1 94 ? 14.919 3.773 -26.155 1.00 56.38 94 GLY A N 1
ATOM 738 C CA . GLY A 1 94 ? 14.472 2.990 -27.315 1.00 56.38 94 GLY A CA 1
ATOM 739 C C . GLY A 1 94 ? 14.206 3.863 -28.520 1.00 56.38 94 GLY A C 1
ATOM 740 O O . GLY A 1 94 ? 14.393 3.326 -29.632 1.00 56.38 94 GLY A O 1
#

Solvent-accessible surface area (backbone atoms only — not comparable to full-atom values): 5212 Å² total; per-residue (Å²): 127,68,69,68,60,58,50,51,46,53,50,50,32,52,52,30,46,51,50,34,52,52,40,48,49,32,50,51,42,57,70,70,47,85,58,87,86,37,69,64,44,56,50,34,49,59,71,35,37,81,66,31,49,67,49,48,74,77,43,66,90,87,64,54,67,70,57,39,49,50,52,34,40,53,52,38,44,51,53,26,51,50,34,50,52,52,48,52,56,48,63,75,74,106

Sequence (94 aa):
MNPDIVKVLLLGRLVSFMLVVYVGFGLVVEWKSRREGSKLKAFGRLLCRPLVYPVARFSPEGTPYVTILRRTAIAVLAVWIAFIVASEVLISRG

pLDDT: mean 85.2, std 7.31, range [56.38, 93.06]

Foldseek 3Di:
DPVVVLVVLVVQLVVLVVLLVLLVCLLCQVVVDPDPPDPSNVVSCVSCVVLLVVLVVVDDPPPDPSVSSVVSSVVSVVSSVVSVVVNVVVVVVD

Mean predicted aligned error: 5.92 Å

Secondary structure (DSSP, 8-state):
--HHHHHHHHHHHHHHHHHHHHHHHHHHHHHH---TT-HHHHHHHHHHHHHHHHHHHTSPTT--HHHHHHHHHHHHHHHHHHHHHHHHHHHHH-